Protein AF-A0A7X9BGW1-F1 (afdb_monomer_lite)

pLDDT: mean 95.9, std 3.27, range [83.62, 98.38]

Sequence (34 aa):
MKTLKDLGDLKGKRVLVRADFNVPLDGTTITDDG

Foldseek 3Di:
DDDPVNPPDCVPHDDDDDDDQPADDDPPDGPDRD

Structure (mmCIF, N/CA/C/O backbone):
data_AF-A0A7X9BGW1-F1
#
_entry.id   AF-A0A7X9BGW1-F1
#
loop_
_atom_site.group_PDB
_atom_site.id
_atom_site.type_symbol
_atom_site.label_atom_id
_atom_site.label_alt_id
_atom_site.label_comp_id
_atom_site.label_asym_id
_atom_site.label_entity_id
_atom_site.label_seq_id
_atom_site.pdbx_PDB_ins_code
_atom_site.Cartn_x
_atom_site.Cartn_y
_atom_site.Cartn_z
_atom_site.occupancy
_atom_site.B_iso_or_equiv
_atom_site.auth_seq_id
_atom_site.auth_comp_id
_atom_site.auth_asym_id
_atom_site.auth_atom_id
_atom_site.pdbx_PDB_model_num
ATOM 1 N N . MET A 1 1 ? -2.361 14.880 15.882 1.00 84.62 1 MET A N 1
ATOM 2 C CA . MET A 1 1 ? -2.334 14.187 14.576 1.00 84.62 1 MET A CA 1
ATOM 3 C C . MET A 1 1 ? -3.245 12.978 14.688 1.00 84.62 1 MET A C 1
ATOM 5 O O . MET A 1 1 ? -3.120 12.279 15.681 1.00 84.62 1 MET A O 1
ATOM 9 N N . LYS A 1 2 ? -4.191 12.785 13.761 1.00 91.75 2 LYS A N 1
ATOM 10 C CA . LYS A 1 2 ? -5.052 11.592 13.756 1.00 91.75 2 LYS A CA 1
ATOM 11 C C . LYS A 1 2 ? -4.355 10.456 13.010 1.00 91.75 2 LYS A C 1
ATOM 13 O O . LYS A 1 2 ? -3.648 10.704 12.038 1.00 91.75 2 LYS A O 1
ATOM 18 N N . THR A 1 3 ? -4.574 9.239 13.468 1.00 96.00 3 THR A N 1
ATOM 19 C CA . THR A 1 3 ? -4.026 7.982 12.960 1.00 96.00 3 THR A CA 1
ATOM 20 C C . THR A 1 3 ? -5.165 7.049 12.543 1.00 96.00 3 THR A C 1
ATOM 22 O O . THR A 1 3 ? -6.335 7.343 12.784 1.00 96.00 3 THR A O 1
ATOM 25 N N . LEU A 1 4 ? -4.843 5.892 11.955 1.00 94.56 4 LEU A N 1
ATOM 26 C CA . LEU A 1 4 ? -5.855 4.889 11.595 1.00 94.56 4 LEU A CA 1
ATOM 27 C C . LEU A 1 4 ? -6.688 4.420 12.799 1.00 94.56 4 LEU A C 1
ATOM 29 O O . LEU A 1 4 ? -7.875 4.145 12.648 1.00 94.56 4 LEU A O 1
ATOM 33 N N . LYS A 1 5 ? -6.093 4.378 14.000 1.00 95.50 5 LYS A N 1
ATOM 34 C CA . LYS A 1 5 ? -6.786 3.972 15.235 1.00 95.50 5 LYS A CA 1
ATOM 35 C C . LYS A 1 5 ? -7.863 4.972 15.664 1.00 95.50 5 LYS A C 1
ATOM 37 O O . LYS A 1 5 ? -8.792 4.595 16.368 1.00 95.50 5 LYS A O 1
ATOM 42 N N . ASP A 1 6 ? -7.770 6.216 15.196 1.00 96.62 6 ASP A N 1
ATOM 43 C CA . ASP A 1 6 ? -8.704 7.293 15.5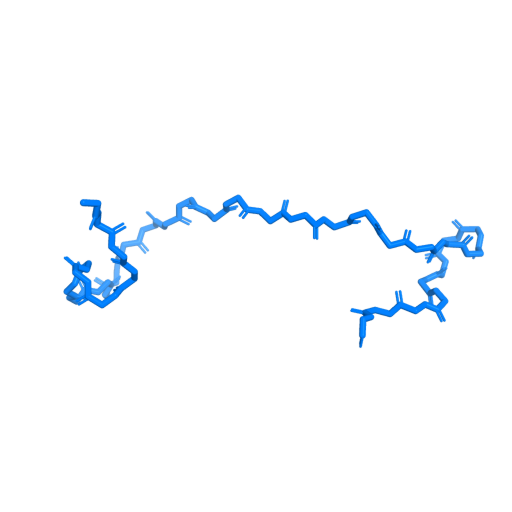30 1.00 96.62 6 ASP A CA 1
ATOM 44 C C . ASP A 1 6 ? -9.920 7.348 14.584 1.00 96.62 6 ASP A C 1
ATOM 46 O O . ASP A 1 6 ? -10.776 8.220 14.736 1.00 96.62 6 ASP A O 1
ATOM 50 N N . LEU A 1 7 ? -9.996 6.460 13.582 1.00 94.38 7 LEU A N 1
ATOM 51 C CA . LEU A 1 7 ? -11.042 6.486 12.550 1.00 94.38 7 LEU A CA 1
ATOM 52 C C . LEU A 1 7 ? -12.360 5.809 12.966 1.00 94.38 7 LEU A C 1
ATOM 54 O O . LEU A 1 7 ? -13.392 6.105 12.366 1.00 94.38 7 LEU A O 1
ATOM 58 N N . GLY A 1 8 ? -12.354 4.946 13.988 1.00 94.94 8 GLY A N 1
ATOM 59 C CA . GLY A 1 8 ? -13.548 4.215 14.437 1.00 94.94 8 GLY A CA 1
ATOM 60 C C . GLY A 1 8 ? -14.020 3.132 13.453 1.00 94.94 8 GLY A C 1
ATOM 61 O O . GLY A 1 8 ? -13.211 2.548 12.734 1.00 94.94 8 GLY A O 1
ATOM 62 N N . ASP A 1 9 ? -15.326 2.834 13.440 1.00 96.19 9 ASP A N 1
ATOM 63 C CA . ASP A 1 9 ? -15.917 1.838 12.530 1.00 96.19 9 ASP A CA 1
ATOM 64 C C . ASP A 1 9 ? -16.060 2.388 11.101 1.00 96.19 9 ASP A C 1
ATOM 66 O O . ASP A 1 9 ? -16.673 3.432 10.861 1.00 96.19 9 ASP A O 1
ATOM 70 N N . LEU A 1 10 ? -15.509 1.651 10.137 1.00 96.50 10 LEU A N 1
ATOM 71 C CA . LEU A 1 10 ? -15.494 2.005 8.718 1.00 96.50 10 LEU A CA 1
ATOM 72 C C . LEU A 1 10 ? -16.484 1.181 7.883 1.00 96.50 10 LEU A C 1
ATOM 74 O O . LEU A 1 10 ? -16.539 1.350 6.662 1.00 96.50 10 LEU A O 1
ATOM 78 N N . LYS A 1 11 ? -17.283 0.301 8.498 1.00 97.69 11 LYS A N 1
ATOM 79 C CA . LYS A 1 11 ? -18.233 -0.551 7.776 1.00 97.69 11 LYS A CA 1
ATOM 80 C C . LYS A 1 11 ? -19.180 0.285 6.904 1.00 97.69 11 LYS A C 1
ATOM 82 O O . LYS A 1 11 ? -19.861 1.198 7.367 1.00 97.69 11 LYS A O 1
ATOM 87 N N . GLY A 1 12 ? -19.207 -0.030 5.607 1.00 98.25 12 GLY A N 1
ATOM 88 C CA . GLY A 1 12 ? -20.037 0.666 4.616 1.00 98.25 12 GLY A CA 1
ATOM 89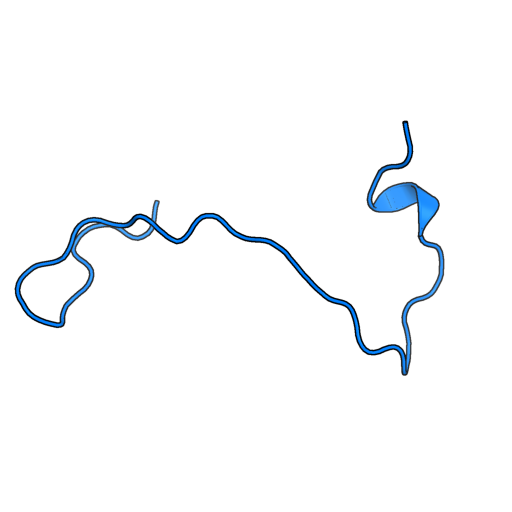 C C . GLY A 1 12 ? -19.521 2.044 4.180 1.00 98.25 12 GLY A C 1
ATOM 90 O O . GLY A 1 12 ? -20.218 2.747 3.448 1.00 98.25 12 GLY A O 1
ATOM 91 N N . LYS A 1 13 ? -18.320 2.460 4.603 1.00 98.00 13 LYS A N 1
ATOM 92 C CA . LYS A 1 13 ? -17.682 3.699 4.138 1.00 98.00 13 LYS A CA 1
ATOM 93 C C . LYS A 1 13 ? -16.788 3.425 2.931 1.00 98.00 13 LYS A C 1
ATOM 95 O O . LYS A 1 13 ? -16.097 2.415 2.864 1.00 98.00 13 LYS A O 1
ATOM 100 N N . ARG A 1 14 ? -16.756 4.378 1.997 1.00 97.81 14 ARG A N 1
ATOM 101 C CA . ARG A 1 14 ? -15.698 4.461 0.983 1.00 97.81 14 ARG A CA 1
ATOM 102 C C . ARG A 1 14 ? -14.572 5.310 1.560 1.00 97.81 14 ARG A C 1
ATOM 104 O O . ARG A 1 14 ? -14.826 6.441 1.969 1.00 97.81 14 ARG A O 1
ATOM 111 N N . VAL A 1 15 ? -13.363 4.763 1.603 1.00 96.81 15 VAL A N 1
ATOM 112 C CA . VAL A 1 15 ? -12.185 5.421 2.179 1.00 96.81 15 VAL A CA 1
ATOM 113 C C . VAL A 1 15 ? -11.169 5.658 1.072 1.00 96.81 15 VAL A C 1
ATOM 115 O O . VAL A 1 15 ? -10.848 4.741 0.322 1.00 96.81 15 VAL A O 1
ATOM 118 N N . LEU A 1 16 ? -10.670 6.890 0.969 1.00 97.50 16 LEU A N 1
ATOM 119 C CA . LEU A 1 16 ? -9.554 7.207 0.088 1.00 97.50 16 LEU A CA 1
ATOM 120 C C . LEU A 1 16 ? -8.248 6.868 0.805 1.00 97.50 16 LEU A C 1
ATOM 122 O O . LEU A 1 16 ? -7.968 7.416 1.871 1.00 97.50 16 LEU A O 1
ATOM 126 N N . VAL A 1 17 ? -7.446 5.997 0.200 1.00 96.81 17 VAL A N 1
ATOM 127 C CA . VAL A 1 17 ? -6.111 5.653 0.690 1.00 96.81 17 VAL A CA 1
ATOM 128 C C . VAL A 1 17 ? -5.092 6.213 -0.286 1.00 96.81 17 VAL A C 1
ATOM 130 O O . VAL A 1 17 ? -5.108 5.887 -1.470 1.00 96.81 17 VAL A O 1
ATOM 133 N N .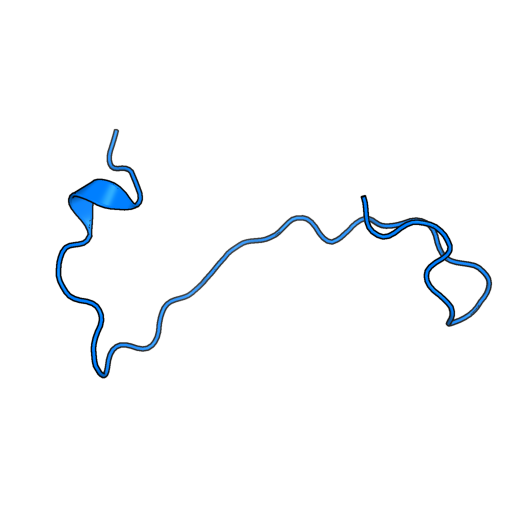 ARG A 1 18 ? -4.202 7.069 0.213 1.00 97.50 18 ARG A N 1
ATOM 134 C CA . ARG A 1 18 ? -3.005 7.473 -0.522 1.00 97.50 18 ARG A CA 1
ATOM 135 C C . ARG A 1 18 ? -1.921 6.437 -0.242 1.00 97.50 18 ARG A C 1
ATOM 137 O O . ARG A 1 18 ? -1.535 6.282 0.914 1.00 97.50 18 ARG A O 1
ATOM 144 N N . ALA A 1 19 ? -1.431 5.783 -1.285 1.00 95.81 19 ALA A N 1
ATOM 145 C CA . ALA A 1 19 ? -0.306 4.861 -1.209 1.00 95.81 19 ALA A CA 1
ATOM 146 C C . ALA A 1 19 ? 0.858 5.369 -2.063 1.00 95.81 19 ALA A C 1
ATOM 148 O O . ALA A 1 19 ? 0.657 6.156 -2.992 1.00 95.81 19 ALA A O 1
ATOM 149 N N . ASP A 1 20 ? 2.061 4.925 -1.718 1.00 96.38 20 ASP A N 1
ATOM 150 C CA . ASP A 1 20 ? 3.225 5.019 -2.588 1.00 96.38 20 ASP A CA 1
ATOM 151 C C . ASP A 1 20 ? 3.409 3.656 -3.258 1.00 96.38 20 ASP A C 1
ATOM 153 O O . ASP A 1 20 ? 3.659 2.664 -2.580 1.00 96.38 20 ASP A O 1
ATOM 157 N N . PHE A 1 21 ? 3.198 3.605 -4.571 1.00 96.19 21 PHE A N 1
ATOM 158 C CA . PHE A 1 21 ? 3.355 2.399 -5.390 1.00 96.19 21 PHE A CA 1
ATOM 159 C C . PHE A 1 21 ? 4.527 2.539 -6.364 1.00 96.19 21 PHE A C 1
ATOM 161 O O . PHE A 1 21 ? 4.501 1.992 -7.464 1.00 96.19 21 PHE A O 1
ATOM 168 N N . ASN A 1 22 ? 5.547 3.308 -5.988 1.00 95.69 22 ASN A N 1
ATOM 169 C CA . ASN A 1 22 ? 6.762 3.477 -6.769 1.00 95.69 22 ASN A CA 1
ATOM 170 C C . ASN A 1 22 ? 7.678 2.241 -6.665 1.00 95.69 22 ASN A C 1
ATOM 172 O O . ASN A 1 22 ? 8.733 2.288 -6.034 1.00 95.69 22 ASN A O 1
ATOM 176 N N . VAL A 1 23 ? 7.241 1.131 -7.260 1.00 98.00 23 VAL A N 1
ATOM 177 C CA . VAL A 1 23 ? 7.963 -0.151 -7.290 1.00 98.00 23 VAL A CA 1
ATOM 178 C C . VAL A 1 23 ? 8.813 -0.291 -8.560 1.00 98.00 23 VAL A C 1
ATOM 180 O O . VAL A 1 23 ? 8.450 0.270 -9.601 1.00 98.00 23 VAL A O 1
ATOM 183 N N . PRO A 1 24 ? 9.936 -1.032 -8.521 1.00 98.00 24 PRO A N 1
ATOM 184 C CA . PRO A 1 24 ? 10.707 -1.326 -9.722 1.00 98.00 24 PRO A CA 1
ATOM 185 C C . PRO A 1 24 ? 9.941 -2.273 -10.656 1.00 98.00 24 PRO A C 1
ATOM 187 O O . PRO A 1 24 ? 9.298 -3.235 -10.224 1.00 98.00 24 PRO A O 1
ATOM 190 N N . LEU A 1 25 ? 10.033 -1.988 -11.956 1.00 98.38 25 LEU A N 1
ATOM 191 C CA . LEU A 1 25 ? 9.395 -2.761 -13.017 1.00 98.38 25 LEU A CA 1
ATOM 192 C C . LEU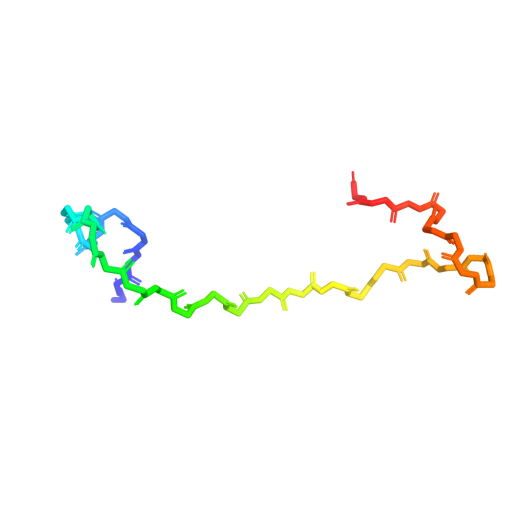 A 1 25 ? 10.429 -3.284 -14.019 1.00 98.38 25 LEU A C 1
ATOM 194 O O . LEU A 1 25 ? 11.324 -2.547 -14.437 1.00 98.38 25 LEU A O 1
ATOM 198 N N . ASP A 1 26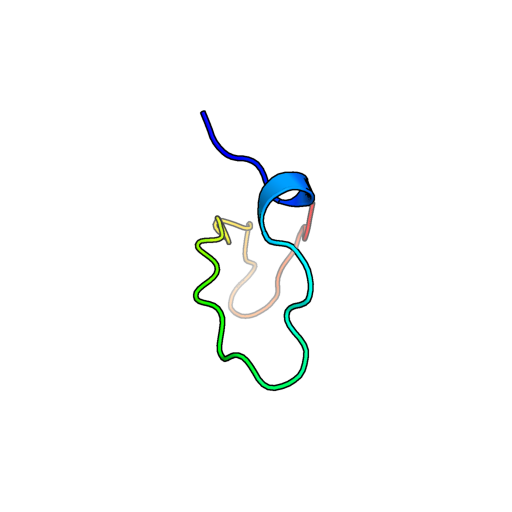 ? 10.214 -4.513 -14.483 1.00 98.12 26 ASP A N 1
ATOM 199 C CA . ASP A 1 26 ? 10.750 -5.051 -15.731 1.00 98.12 26 ASP A CA 1
ATOM 200 C C . ASP A 1 26 ? 9.609 -5.156 -16.756 1.00 98.12 26 ASP A C 1
ATOM 202 O O . ASP A 1 26 ? 8.750 -6.046 -16.712 1.00 98.12 26 ASP A O 1
ATOM 206 N N . GLY A 1 27 ? 9.537 -4.162 -17.645 1.00 97.19 27 GLY A N 1
ATOM 207 C CA . GLY A 1 27 ? 8.433 -3.993 -18.586 1.00 97.19 27 GLY A CA 1
ATOM 208 C C . GLY A 1 27 ? 7.097 -3.764 -17.873 1.00 97.19 27 GLY A C 1
ATOM 209 O O . GLY A 1 27 ? 6.813 -2.663 -17.411 1.00 97.19 27 GLY A O 1
ATOM 210 N N . THR A 1 28 ? 6.263 -4.805 -17.819 1.00 97.12 28 THR A N 1
ATOM 211 C CA . THR A 1 28 ? 4.955 -4.789 -17.125 1.00 97.12 28 THR A CA 1
ATOM 212 C C . THR A 1 28 ? 4.951 -5.604 -15.830 1.00 97.12 28 THR A C 1
ATOM 214 O O . THR A 1 28 ? 3.927 -5.670 -15.152 1.00 97.12 28 THR A O 1
ATOM 217 N N . THR A 1 29 ? 6.084 -6.214 -15.478 1.00 98.00 29 THR A N 1
ATOM 218 C CA . THR A 1 29 ? 6.231 -7.097 -14.319 1.00 98.00 29 THR A CA 1
ATOM 219 C C . THR A 1 29 ? 6.876 -6.335 -13.170 1.00 98.00 29 THR A C 1
ATOM 221 O O . THR A 1 29 ? 7.914 -5.707 -13.359 1.00 98.00 29 THR A O 1
ATOM 224 N N . ILE A 1 30 ? 6.290 -6.401 -11.975 1.00 98.25 30 ILE A N 1
ATOM 225 C CA . ILE A 1 30 ? 6.922 -5.898 -10.748 1.00 98.25 30 ILE A CA 1
ATOM 226 C C . ILE A 1 30 ? 8.067 -6.839 -10.375 1.00 98.25 30 ILE A C 1
ATOM 228 O O . ILE A 1 30 ? 7.870 -8.052 -10.331 1.00 98.25 30 ILE A O 1
ATOM 232 N N . THR A 1 31 ? 9.255 -6.295 -10.117 1.00 97.62 31 THR A N 1
ATOM 233 C CA . THR A 1 31 ? 1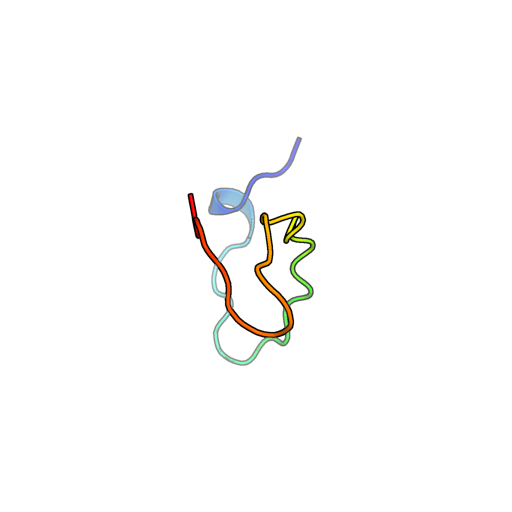0.437 -7.103 -9.761 1.00 97.62 31 THR A CA 1
ATOM 234 C C . THR A 1 31 ? 10.692 -7.177 -8.261 1.00 97.62 31 THR A C 1
ATOM 236 O O . THR A 1 31 ? 11.454 -8.030 -7.820 1.00 97.62 31 THR A O 1
ATOM 239 N N . ASP A 1 32 ? 10.084 -6.271 -7.502 1.00 96.12 32 ASP A N 1
ATOM 240 C CA . ASP A 1 32 ? 10.156 -6.179 -6.046 1.00 96.12 32 ASP A CA 1
ATOM 241 C C . ASP A 1 32 ? 8.908 -5.418 -5.569 1.00 96.12 32 ASP A C 1
ATOM 243 O O . ASP A 1 32 ? 8.674 -4.288 -6.004 1.00 96.12 32 ASP A O 1
ATOM 247 N N . ASP A 1 33 ? 8.063 -6.049 -4.760 1.00 94.56 33 ASP A N 1
ATOM 248 C CA . ASP A 1 33 ? 6.846 -5.465 -4.193 1.00 94.56 33 ASP A CA 1
ATOM 249 C C . ASP A 1 33 ? 7.020 -4.962 -2.747 1.00 94.56 33 ASP A C 1
ATOM 251 O O . ASP A 1 33 ? 6.049 -4.466 -2.161 1.00 94.56 33 ASP A O 1
ATOM 255 N N . GLY A 1 34 ? 8.260 -4.978 -2.232 1.00 83.62 34 GLY A N 1
ATOM 256 C CA . GLY A 1 34 ? 8.648 -4.460 -0.917 1.00 83.62 34 GLY A CA 1
ATOM 257 C C . GLY A 1 34 ? 9.090 -5.518 0.087 1.00 83.62 34 GLY A C 1
ATOM 258 O O . GLY A 1 34 ? 8.475 -6.605 0.151 1.00 83.62 34 GLY A O 1
#

Secondary structure (DSSP, 8-state):
---GGGS---TT------------EETTEES---

Radius of gyration: 15.37 Å; chains: 1; bounding box: 31×21×34 Å